Protein AF-A0A5S4YQN5-F1 (afdb_monomer_lite)

Structure (mmCIF, N/CA/C/O backbone):
data_AF-A0A5S4YQN5-F1
#
_entry.id   AF-A0A5S4YQN5-F1
#
loop_
_atom_site.group_PDB
_atom_site.id
_atom_site.type_symbol
_atom_site.label_atom_id
_atom_site.label_alt_id
_atom_site.label_comp_id
_atom_site.label_asym_id
_atom_site.label_entity_id
_atom_site.label_seq_id
_atom_site.pdbx_PDB_ins_code
_atom_site.Cartn_x
_atom_site.Cartn_y
_atom_site.Cartn_z
_atom_site.occupancy
_atom_site.B_iso_or_equiv
_atom_site.auth_seq_id
_atom_site.auth_comp_id
_atom_site.auth_asym_id
_atom_site.auth_atom_id
_atom_site.pdbx_PDB_model_num
ATOM 1 N N . MET A 1 1 ? 3.043 8.954 -11.266 1.00 88.19 1 MET A N 1
ATOM 2 C CA . MET A 1 1 ? 2.049 9.333 -10.233 1.00 88.19 1 MET A CA 1
ATOM 3 C C . MET A 1 1 ? 1.714 8.086 -9.433 1.00 88.19 1 MET A C 1
ATOM 5 O O . MET A 1 1 ? 1.576 7.043 -10.054 1.00 88.19 1 MET A O 1
ATOM 9 N N . TRP A 1 2 ? 1.618 8.172 -8.106 1.00 95.88 2 TRP A N 1
ATOM 10 C CA . TRP A 1 2 ? 1.236 7.032 -7.263 1.00 95.88 2 TRP A CA 1
ATOM 11 C C . TRP A 1 2 ? -0.272 6.762 -7.351 1.00 95.88 2 TRP A C 1
ATOM 13 O O . TRP A 1 2 ? -1.065 7.703 -7.361 1.00 95.88 2 TRP A O 1
ATOM 23 N N . ARG A 1 3 ? -0.663 5.488 -7.423 1.00 96.38 3 ARG A N 1
ATOM 24 C CA . ARG A 1 3 ? -2.054 5.013 -7.496 1.00 96.38 3 ARG A CA 1
ATOM 25 C C . ARG A 1 3 ? -2.267 3.865 -6.518 1.00 96.38 3 ARG A C 1
ATOM 27 O O . ARG A 1 3 ? -1.337 3.114 -6.247 1.00 96.38 3 ARG A O 1
ATOM 34 N N . LEU A 1 4 ? -3.486 3.713 -6.007 1.00 96.25 4 LEU A N 1
ATOM 35 C CA . LEU A 1 4 ? -3.829 2.569 -5.162 1.00 96.25 4 LEU A CA 1
ATOM 36 C C . LEU A 1 4 ? -3.746 1.275 -5.983 1.00 96.25 4 LEU A C 1
ATOM 38 O O . LEU A 1 4 ? -4.406 1.171 -7.014 1.00 96.25 4 LEU A O 1
ATOM 42 N N . ARG A 1 5 ? -2.956 0.303 -5.514 1.00 95.50 5 ARG A N 1
ATOM 43 C CA . ARG A 1 5 ? -2.837 -1.031 -6.123 1.00 95.50 5 ARG A CA 1
ATOM 44 C C . ARG A 1 5 ? -3.621 -2.073 -5.335 1.00 95.50 5 ARG A C 1
ATOM 46 O O . ARG A 1 5 ? -4.367 -2.857 -5.913 1.00 95.50 5 ARG A O 1
ATOM 53 N N . ARG A 1 6 ? -3.457 -2.092 -4.010 1.00 95.88 6 ARG A N 1
ATOM 54 C CA . ARG A 1 6 ? -4.120 -3.062 -3.128 1.00 95.88 6 ARG A CA 1
ATOM 55 C C . ARG A 1 6 ? -4.514 -2.415 -1.811 1.00 95.88 6 ARG A C 1
ATOM 57 O O . ARG A 1 6 ? -3.736 -1.655 -1.242 1.00 95.88 6 ARG A O 1
ATOM 64 N N . LEU A 1 7 ? -5.695 -2.778 -1.323 1.00 97.75 7 LEU A N 1
ATOM 65 C CA . LEU A 1 7 ? -6.136 -2.520 0.039 1.00 97.75 7 LEU A CA 1
ATOM 66 C C . LEU A 1 7 ? -6.857 -3.764 0.555 1.00 97.75 7 LEU A C 1
ATOM 68 O O . LEU A 1 7 ? -7.973 -4.047 0.127 1.00 97.75 7 LEU A O 1
ATOM 72 N N . VAL A 1 8 ? -6.195 -4.524 1.419 1.00 98.12 8 VAL A N 1
ATOM 73 C CA . VAL A 1 8 ? -6.664 -5.834 1.894 1.00 98.12 8 VAL A CA 1
ATOM 74 C C . VAL A 1 8 ? -6.592 -5.868 3.412 1.00 98.12 8 VAL A C 1
ATOM 76 O O . VAL A 1 8 ? -5.702 -5.259 3.996 1.00 98.12 8 VAL A O 1
ATOM 79 N N . TYR A 1 9 ? -7.542 -6.558 4.034 1.00 98.25 9 TYR A N 1
ATOM 80 C CA . TYR A 1 9 ? -7.519 -6.855 5.459 1.00 98.25 9 TYR A CA 1
ATOM 81 C C . TYR A 1 9 ? -7.075 -8.304 5.651 1.00 98.25 9 TYR A C 1
ATOM 83 O O . TYR A 1 9 ? -7.697 -9.204 5.087 1.00 98.25 9 TYR A O 1
ATOM 91 N N . ASP A 1 10 ? -5.996 -8.512 6.396 1.00 96.69 10 ASP A N 1
ATOM 92 C CA . ASP A 1 10 ? -5.412 -9.826 6.660 1.00 96.69 10 ASP A CA 1
ATOM 93 C C . ASP A 1 10 ? -4.771 -9.846 8.053 1.00 96.69 10 ASP A C 1
ATOM 95 O O . ASP A 1 10 ? -4.151 -8.872 8.474 1.00 96.69 10 ASP A O 1
ATOM 99 N N . GLY A 1 11 ? -4.952 -10.943 8.790 1.00 95.19 11 GLY A N 1
ATOM 100 C CA . GLY A 1 11 ? -4.307 -11.142 10.093 1.00 95.19 11 GLY A CA 1
ATOM 101 C C . GLY A 1 11 ? -4.606 -10.089 11.170 1.00 95.19 11 GLY A C 1
ATOM 102 O O . GLY A 1 11 ? -3.815 -9.944 12.094 1.00 95.19 11 GLY A O 1
ATOM 103 N N . GLY A 1 12 ? -5.718 -9.353 11.075 1.00 97.50 12 GLY A N 1
ATOM 104 C CA . GLY A 1 12 ? -6.056 -8.278 12.019 1.00 97.50 12 GLY A CA 1
ATOM 105 C C . GLY A 1 12 ? -5.669 -6.874 11.545 1.00 97.50 12 GLY A C 1
ATOM 106 O O . GLY A 1 12 ? -6.093 -5.889 12.149 1.00 97.50 12 GLY A O 1
ATOM 107 N N . GLU A 1 13 ? -4.948 -6.759 10.430 1.00 98.19 13 GLU A N 1
ATOM 108 C CA . GLU A 1 13 ? -4.416 -5.495 9.928 1.00 98.19 13 GLU A CA 1
ATOM 109 C C . GLU A 1 13 ? -4.869 -5.187 8.500 1.00 98.19 13 GLU A C 1
ATOM 111 O O . GLU A 1 13 ? -5.134 -6.066 7.682 1.00 98.19 13 GLU A O 1
ATOM 116 N N . TRP A 1 14 ? -4.918 -3.898 8.168 1.00 98.62 14 TRP A N 1
ATOM 117 C CA . TRP A 1 14 ? -5.026 -3.444 6.788 1.00 98.62 14 TRP A CA 1
ATOM 118 C C . TRP A 1 14 ? -3.641 -3.332 6.170 1.00 98.62 14 TRP A C 1
ATOM 120 O O . TRP A 1 14 ? -2.811 -2.579 6.668 1.00 98.62 14 TRP A O 1
ATOM 130 N N . LEU A 1 15 ? -3.433 -3.993 5.035 1.00 98.31 15 LEU A N 1
ATOM 131 C CA . LEU A 1 15 ? -2.326 -3.755 4.116 1.00 98.31 15 LEU A CA 1
ATOM 132 C C . LEU A 1 15 ? -2.794 -2.825 2.993 1.00 98.31 15 LEU A C 1
ATOM 134 O O . LEU A 1 15 ? -3.694 -3.168 2.223 1.00 98.31 15 LEU A O 1
ATOM 138 N N . CYS A 1 16 ? -2.146 -1.671 2.863 1.00 98.44 16 CYS A N 1
ATOM 139 C CA . CYS A 1 16 ? -2.305 -0.754 1.741 1.00 98.44 16 CYS A CA 1
ATOM 140 C C . CYS A 1 16 ? -1.016 -0.716 0.914 1.00 98.44 16 CYS A C 1
ATOM 142 O O . CYS A 1 16 ? 0.066 -0.561 1.474 1.00 98.44 16 CYS A O 1
ATOM 144 N N . SER A 1 17 ? -1.134 -0.814 -0.412 1.00 97.81 17 SER A N 1
ATOM 145 C CA . SER A 1 17 ? -0.014 -0.628 -1.341 1.00 97.81 17 SER A CA 1
ATOM 146 C C . SER A 1 17 ? -0.351 0.407 -2.411 1.00 97.81 17 SER A C 1
ATOM 148 O O . SER A 1 17 ? -1.425 0.374 -3.028 1.00 97.81 17 SER A O 1
ATOM 150 N N . LEU A 1 18 ? 0.584 1.325 -2.637 1.00 97.75 18 LEU A N 1
ATOM 151 C CA . LEU A 1 18 ? 0.553 2.292 -3.727 1.00 97.75 18 LEU A CA 1
ATOM 152 C C . LEU A 1 18 ? 1.595 1.910 -4.772 1.00 97.75 18 LEU A C 1
ATOM 154 O O . LEU A 1 18 ? 2.694 1.500 -4.427 1.00 97.75 18 LEU A O 1
ATOM 158 N N . SER A 1 19 ? 1.270 2.094 -6.044 1.00 96.75 19 SER A N 1
ATOM 159 C CA . SER A 1 19 ? 2.125 1.745 -7.177 1.00 96.75 19 SER A CA 1
ATOM 160 C C . SER A 1 19 ? 2.265 2.911 -8.151 1.00 96.75 19 SER A C 1
ATOM 162 O O . SER A 1 19 ? 1.346 3.723 -8.304 1.00 96.75 19 SER A O 1
ATOM 164 N N . ARG A 1 20 ? 3.412 2.993 -8.832 1.00 94.50 20 ARG A N 1
ATOM 165 C CA . ARG A 1 20 ? 3.605 3.885 -9.991 1.00 94.50 20 ARG A CA 1
ATOM 166 C C . ARG A 1 20 ? 3.127 3.240 -11.296 1.00 94.50 20 ARG A C 1
ATOM 168 O O . ARG A 1 20 ? 2.756 3.968 -12.217 1.00 94.50 20 ARG A O 1
ATOM 175 N N . HIS A 1 21 ? 3.097 1.909 -11.343 1.00 93.88 21 HIS A N 1
ATOM 176 C CA . HIS A 1 21 ? 2.779 1.090 -12.509 1.00 93.88 21 HIS A CA 1
ATOM 177 C C . HIS A 1 21 ? 1.842 -0.066 -12.101 1.00 93.88 21 HIS A C 1
ATOM 179 O O . HIS A 1 21 ? 2.239 -1.226 -12.108 1.00 93.88 21 HIS A O 1
ATOM 185 N N . PRO A 1 22 ? 0.581 0.207 -11.719 1.00 89.62 22 PRO A N 1
ATOM 186 C CA . PRO A 1 22 ? -0.309 -0.833 -11.190 1.00 89.62 22 PRO A CA 1
ATOM 187 C C . PRO A 1 22 ? -0.607 -1.952 -12.201 1.00 89.62 22 PRO A C 1
ATOM 189 O O . PRO A 1 22 ? -0.953 -3.060 -11.800 1.00 89.62 22 PRO A O 1
ATOM 192 N N . ASP A 1 23 ? -0.438 -1.667 -13.493 1.00 89.81 23 ASP A N 1
ATOM 193 C CA . ASP A 1 23 ? -0.699 -2.595 -14.592 1.00 89.81 23 ASP A CA 1
ATOM 194 C C . ASP A 1 23 ? 0.455 -3.585 -14.836 1.00 89.81 23 ASP A C 1
ATOM 196 O O . ASP A 1 23 ? 0.279 -4.545 -15.585 1.00 89.81 23 ASP A O 1
ATOM 200 N N . VAL A 1 24 ? 1.630 -3.382 -14.217 1.00 91.06 24 VAL A N 1
ATOM 201 C CA . VAL A 1 24 ? 2.743 -4.337 -14.333 1.00 91.06 24 VAL A CA 1
ATOM 202 C C . VAL A 1 24 ? 2.664 -5.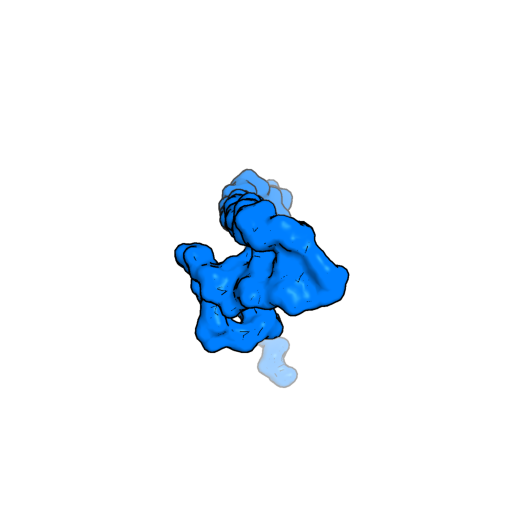423 -13.252 1.00 91.06 24 VAL A C 1
ATOM 204 O O . VAL A 1 24 ? 2.119 -5.184 -12.159 1.00 91.06 24 VAL A O 1
ATOM 207 N N . PRO A 1 25 ? 3.200 -6.628 -13.531 1.00 91.69 25 PRO A N 1
ATOM 208 C CA . PRO A 1 25 ? 3.361 -7.667 -12.521 1.00 91.69 25 PRO A CA 1
ATOM 209 C C . PRO A 1 25 ? 4.140 -7.162 -11.301 1.00 91.69 25 PRO A C 1
ATOM 211 O O . PRO A 1 25 ? 4.969 -6.259 -11.411 1.00 91.69 25 PRO A O 1
ATOM 214 N N . ILE A 1 26 ? 3.849 -7.728 -10.127 1.00 86.50 26 ILE A N 1
ATOM 215 C CA . ILE A 1 26 ? 4.394 -7.245 -8.846 1.00 86.50 26 ILE A CA 1
ATOM 216 C C . ILE A 1 26 ? 5.924 -7.353 -8.801 1.00 86.50 26 ILE A C 1
ATOM 218 O O . ILE A 1 26 ? 6.564 -6.553 -8.135 1.00 86.50 26 ILE A O 1
ATOM 222 N N . GLU A 1 27 ? 6.509 -8.294 -9.546 1.00 90.62 27 GLU A N 1
ATOM 223 C CA . GLU A 1 27 ? 7.957 -8.507 -9.620 1.00 90.62 27 GLU A CA 1
ATOM 224 C C . GLU A 1 27 ? 8.690 -7.344 -10.308 1.00 90.62 27 GLU A C 1
ATOM 226 O O . GLU A 1 27 ? 9.895 -7.186 -10.131 1.00 90.62 27 GLU A O 1
ATOM 231 N N . PHE A 1 28 ? 7.966 -6.532 -11.085 1.00 89.44 28 PHE A N 1
ATOM 232 C CA . PHE A 1 28 ? 8.489 -5.367 -11.805 1.00 89.44 28 PHE A CA 1
ATOM 233 C C . PHE A 1 28 ? 7.981 -4.039 -11.236 1.00 89.44 28 PHE A C 1
ATOM 235 O O . PHE A 1 28 ? 8.250 -2.980 -11.804 1.00 89.44 28 PHE A O 1
ATOM 242 N N . ASP A 1 29 ? 7.215 -4.086 -10.149 1.00 90.50 29 ASP A N 1
ATOM 243 C CA . ASP A 1 29 ? 6.697 -2.909 -9.473 1.00 90.50 29 ASP A CA 1
ATOM 244 C C . ASP A 1 29 ? 7.486 -2.663 -8.186 1.00 90.50 29 ASP A C 1
ATOM 246 O O . ASP A 1 29 ? 7.863 -3.591 -7.477 1.00 90.50 29 ASP A O 1
ATOM 250 N N . GLU A 1 30 ? 7.683 -1.392 -7.852 1.00 92.44 30 GLU A N 1
ATOM 251 C CA . GLU A 1 30 ? 8.247 -0.973 -6.568 1.00 92.44 30 GLU A CA 1
ATOM 252 C C . GLU A 1 30 ? 7.131 -0.306 -5.754 1.00 92.44 30 GLU A C 1
ATOM 254 O O . GLU A 1 30 ? 7.010 0.929 -5.760 1.00 92.44 30 GLU A O 1
ATOM 259 N N . PRO A 1 31 ? 6.246 -1.096 -5.115 1.00 95.56 31 PRO A N 1
ATOM 260 C CA . PRO A 1 31 ? 5.130 -0.544 -4.376 1.00 95.56 31 PRO A CA 1
ATOM 261 C C . PRO A 1 31 ? 5.590 0.093 -3.061 1.00 95.56 31 PRO A C 1
ATOM 263 O O . PRO A 1 31 ?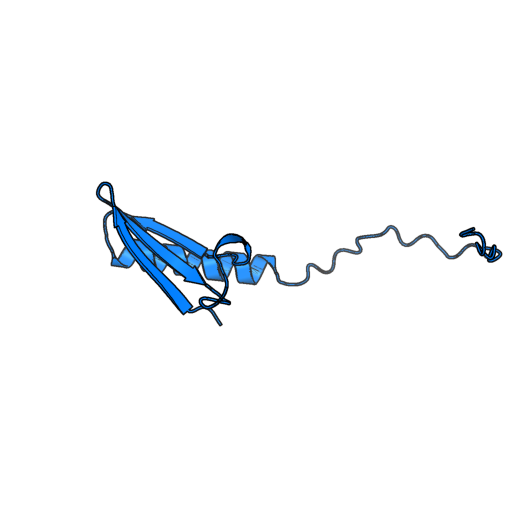 6.490 -0.391 -2.380 1.00 95.56 31 PRO A O 1
ATOM 266 N N . ALA A 1 32 ? 4.905 1.162 -2.670 1.00 97.50 32 ALA A N 1
ATOM 267 C CA . ALA A 1 32 ? 4.987 1.719 -1.329 1.00 97.50 32 ALA A CA 1
ATOM 268 C C . ALA A 1 32 ? 3.924 1.064 -0.443 1.00 97.50 32 ALA A C 1
ATOM 270 O O . ALA A 1 32 ? 2.734 1.141 -0.762 1.00 97.50 32 ALA A O 1
ATOM 271 N N . GLU A 1 33 ? 4.330 0.448 0.665 1.00 97.50 33 GLU A N 1
ATOM 272 C CA . GLU A 1 33 ? 3.429 -0.314 1.533 1.00 97.50 33 GLU A CA 1
ATOM 273 C C . GLU A 1 33 ? 3.209 0.348 2.897 1.00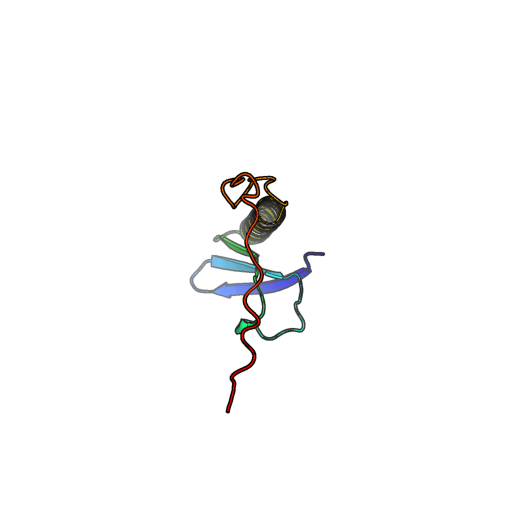 97.50 33 GLU A C 1
ATOM 275 O O . GLU A 1 33 ? 4.079 1.021 3.444 1.00 97.50 33 GLU A O 1
ATOM 280 N N . GLY A 1 34 ? 2.020 0.139 3.460 1.00 98.12 34 GLY A N 1
ATOM 281 C CA . GLY A 1 34 ? 1.674 0.513 4.826 1.00 98.12 34 GLY A CA 1
ATOM 282 C C . GLY A 1 34 ? 0.756 -0.530 5.452 1.00 98.12 34 GLY A C 1
ATOM 283 O O . GLY A 1 34 ? -0.186 -0.991 4.803 1.00 98.12 34 GLY A O 1
ATOM 284 N N . ARG A 1 35 ? 1.029 -0.899 6.708 1.00 98.31 35 ARG A N 1
ATOM 285 C CA . ARG A 1 35 ? 0.242 -1.869 7.484 1.00 98.31 35 ARG A CA 1
ATOM 286 C C . ARG A 1 35 ? -0.202 -1.269 8.808 1.00 98.31 35 ARG A C 1
ATOM 288 O O . ARG A 1 35 ? 0.604 -0.612 9.461 1.00 98.31 35 ARG A O 1
ATOM 295 N N . HIS A 1 36 ? -1.478 -1.435 9.151 1.00 98.56 36 HIS A N 1
ATOM 296 C CA . HIS A 1 36 ? -2.020 -1.005 10.440 1.00 98.56 36 HIS A CA 1
ATOM 297 C C . HIS A 1 36 ? -3.424 -1.579 10.687 1.00 98.56 36 HIS A C 1
ATOM 299 O O . HIS A 1 36 ? -4.223 -1.674 9.755 1.00 98.56 36 HIS A O 1
ATOM 305 N N . GLU A 1 37 ? -3.786 -1.846 11.943 1.00 98.31 37 GLU A N 1
ATOM 306 C CA . GLU A 1 37 ? -5.139 -2.276 12.360 1.00 98.31 37 GLU A CA 1
ATOM 307 C C . GLU A 1 37 ? -6.252 -1.314 11.893 1.00 98.31 37 GLU A C 1
ATOM 309 O O . GLU A 1 37 ? -7.345 -1.714 11.493 1.00 98.31 37 GLU A O 1
ATOM 314 N N . THR A 1 38 ? -5.952 -0.015 11.879 1.00 98.44 38 THR A N 1
ATOM 315 C CA . THR A 1 38 ? -6.831 1.042 11.349 1.00 98.44 38 THR A CA 1
ATOM 316 C C . THR A 1 38 ? -6.582 1.310 9.864 1.00 98.44 38 THR A C 1
ATOM 318 O O . THR A 1 38 ? -5.521 1.807 9.482 1.00 98.44 38 THR A O 1
ATOM 321 N N . ARG A 1 39 ? -7.620 1.137 9.034 1.00 98.19 39 ARG A N 1
ATOM 322 C CA . ARG A 1 39 ? -7.591 1.361 7.573 1.00 98.19 39 ARG A CA 1
ATOM 323 C C . ARG A 1 39 ? -7.004 2.711 7.149 1.00 98.19 39 ARG A C 1
ATOM 325 O O . ARG A 1 39 ? -6.185 2.770 6.237 1.00 98.19 39 ARG A O 1
ATOM 332 N N . ALA A 1 40 ? -7.434 3.800 7.788 1.00 98.50 40 ALA A N 1
ATOM 3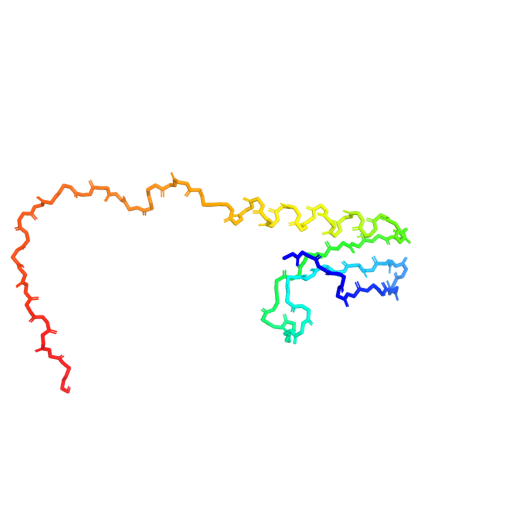33 C CA . ALA A 1 40 ? -6.972 5.146 7.443 1.00 98.50 40 ALA A CA 1
ATOM 334 C C . ALA A 1 40 ? -5.463 5.314 7.684 1.00 98.50 40 ALA A C 1
ATOM 336 O O . ALA A 1 40 ? -4.773 5.931 6.877 1.00 98.50 40 ALA A O 1
ATOM 337 N N . VAL A 1 41 ? -4.945 4.713 8.757 1.00 98.62 41 VAL A N 1
ATOM 338 C CA . VAL A 1 41 ? -3.520 4.770 9.095 1.00 98.62 41 VAL A CA 1
ATOM 339 C C . VAL A 1 41 ? -2.704 3.954 8.095 1.00 98.62 41 VAL A C 1
ATOM 341 O O . VAL A 1 41 ? -1.710 4.466 7.598 1.00 98.62 41 VAL A O 1
ATOM 344 N N . ALA A 1 42 ? -3.156 2.759 7.700 1.00 98.69 42 ALA A N 1
ATOM 345 C CA . ALA A 1 42 ? -2.486 1.968 6.662 1.00 98.69 42 ALA A CA 1
ATOM 346 C C . ALA A 1 42 ? -2.351 2.741 5.332 1.00 98.69 42 ALA A C 1
ATOM 348 O O . ALA A 1 42 ? -1.287 2.736 4.710 1.00 98.69 42 ALA A O 1
ATOM 349 N N . ILE A 1 43 ? -3.397 3.476 4.928 1.00 98.56 43 ILE A N 1
ATOM 350 C CA . ILE A 1 43 ? -3.358 4.348 3.742 1.00 98.56 43 ILE A CA 1
ATOM 351 C C . ILE A 1 43 ? -2.327 5.469 3.924 1.00 98.56 43 ILE A C 1
ATOM 353 O O . ILE A 1 43 ? -1.489 5.680 3.046 1.00 98.56 43 ILE A O 1
ATOM 357 N N . LEU A 1 44 ? -2.353 6.173 5.058 1.00 98.69 44 LEU A N 1
ATOM 358 C CA . LEU A 1 44 ? -1.413 7.263 5.330 1.00 98.69 44 LEU A CA 1
ATOM 359 C C . LEU A 1 44 ? 0.040 6.775 5.384 1.00 98.69 44 LEU A C 1
ATOM 361 O O . LEU A 1 44 ? 0.910 7.435 4.820 1.00 98.69 44 LEU A O 1
ATOM 365 N N . LEU A 1 45 ? 0.298 5.610 5.981 1.00 98.69 45 LEU A N 1
ATOM 366 C CA . LEU A 1 45 ? 1.620 4.982 6.010 1.00 98.69 45 LEU A CA 1
ATOM 367 C C . LEU A 1 45 ? 2.122 4.674 4.595 1.00 98.69 45 LEU A C 1
ATOM 369 O O . LEU A 1 45 ? 3.231 5.075 4.251 1.00 98.69 45 LEU A O 1
ATOM 373 N N . SER A 1 46 ? 1.282 4.080 3.740 1.00 98.38 46 SER A N 1
ATOM 374 C CA . SER A 1 46 ? 1.657 3.820 2.341 1.00 98.38 46 SER A CA 1
ATOM 375 C C . SER A 1 46 ? 1.958 5.110 1.560 1.00 98.38 46 SER A C 1
ATOM 377 O O . SER A 1 46 ? 2.855 5.143 0.718 1.00 98.38 46 SER A O 1
ATOM 379 N N . LEU A 1 47 ? 1.265 6.214 1.872 1.00 98.19 47 LEU A N 1
ATOM 380 C CA . LEU A 1 47 ? 1.521 7.521 1.265 1.00 98.19 47 LEU A CA 1
ATOM 381 C C . LEU A 1 47 ? 2.828 8.154 1.765 1.00 98.19 47 LEU A C 1
ATOM 383 O O . LEU A 1 47 ? 3.537 8.791 0.985 1.00 98.19 47 LEU A O 1
ATOM 387 N N . VAL A 1 48 ? 3.146 8.008 3.053 1.00 98.25 48 VAL A N 1
ATOM 388 C CA . VAL A 1 48 ? 4.430 8.447 3.617 1.00 98.25 48 VAL A CA 1
ATOM 389 C C . VAL A 1 48 ? 5.575 7.681 2.959 1.00 98.25 48 VAL A C 1
ATOM 391 O O . VAL A 1 48 ? 6.533 8.306 2.504 1.00 98.25 48 VAL A O 1
ATOM 394 N N . GLU A 1 49 ? 5.439 6.364 2.813 1.00 98.19 49 GLU A N 1
ATOM 395 C CA . GLU A 1 49 ? 6.440 5.537 2.141 1.00 98.19 49 GLU A CA 1
ATOM 396 C C . GLU A 1 49 ? 6.610 5.932 0.666 1.00 98.19 49 GLU A C 1
ATOM 398 O O . GLU A 1 49 ? 7.728 6.128 0.192 1.00 98.19 49 GLU A O 1
ATOM 403 N N . ALA A 1 50 ? 5.513 6.204 -0.045 1.00 96.88 50 ALA A N 1
ATOM 404 C CA . ALA A 1 50 ? 5.550 6.695 -1.423 1.00 96.88 50 ALA A CA 1
ATOM 405 C C . ALA A 1 50 ? 6.309 8.029 -1.565 1.00 96.88 50 ALA A C 1
ATOM 407 O O . ALA A 1 50 ? 7.043 8.242 -2.536 1.00 96.88 50 ALA A O 1
ATOM 408 N N . LYS A 1 51 ? 6.157 8.941 -0.593 1.00 95.81 51 LYS A N 1
ATOM 409 C CA . LYS A 1 51 ? 6.916 10.202 -0.545 1.00 95.81 51 LYS A CA 1
ATOM 410 C C . LYS A 1 51 ? 8.395 9.963 -0.249 1.00 95.81 51 LYS A C 1
ATOM 412 O O . LYS A 1 51 ? 9.237 10.633 -0.844 1.00 95.81 51 LYS A O 1
ATOM 417 N N . ARG A 1 52 ? 8.715 9.006 0.627 1.00 95.19 52 ARG A N 1
ATOM 418 C CA . ARG A 1 52 ? 10.097 8.618 0.942 1.00 95.19 52 ARG A CA 1
ATOM 419 C C . ARG A 1 52 ? 10.808 8.060 -0.287 1.00 95.19 52 ARG A C 1
ATOM 421 O O . ARG A 1 52 ? 11.907 8.507 -0.597 1.00 95.19 52 ARG A O 1
ATOM 428 N N . LEU A 1 53 ? 10.162 7.153 -1.020 1.00 93.81 53 LEU A N 1
ATOM 429 C CA . LEU A 1 53 ? 10.700 6.591 -2.261 1.00 93.81 53 LEU A CA 1
ATOM 430 C C . LEU A 1 53 ? 10.907 7.674 -3.327 1.00 93.81 53 LEU A C 1
ATOM 432 O O . LEU A 1 53 ? 11.946 7.707 -3.987 1.00 93.81 53 LEU A O 1
ATOM 436 N N . LEU A 1 54 ? 9.968 8.618 -3.448 1.00 91.62 54 LEU A N 1
ATOM 437 C CA . LEU A 1 54 ? 10.123 9.758 -4.352 1.00 91.62 54 LEU A CA 1
ATOM 438 C C . LEU A 1 54 ? 11.348 10.615 -3.990 1.00 91.62 54 LEU A C 1
ATOM 440 O O . LEU A 1 54 ? 12.106 10.990 -4.880 1.00 91.62 54 LEU A O 1
ATOM 444 N N . ALA A 1 55 ? 11.561 10.891 -2.701 1.00 89.69 55 ALA A N 1
ATOM 445 C CA . ALA A 1 55 ? 12.719 11.647 -2.227 1.00 89.69 55 ALA A CA 1
ATOM 446 C C . ALA A 1 55 ? 14.041 10.888 -2.433 1.00 89.69 55 ALA A C 1
ATOM 448 O O . ALA A 1 55 ? 15.030 11.494 -2.830 1.00 89.69 55 ALA A O 1
ATOM 449 N N . ALA A 1 56 ? 14.053 9.569 -2.224 1.00 86.50 56 ALA A N 1
ATOM 450 C CA . ALA A 1 56 ? 15.229 8.727 -2.452 1.00 86.50 56 ALA A CA 1
ATOM 451 C C . ALA A 1 56 ? 15.627 8.635 -3.936 1.00 86.50 56 ALA A C 1
ATOM 453 O O . ALA A 1 56 ? 16.797 8.440 -4.246 1.00 86.50 56 ALA A O 1
ATOM 454 N N . THR A 1 57 ? 14.668 8.800 -4.852 1.00 79.1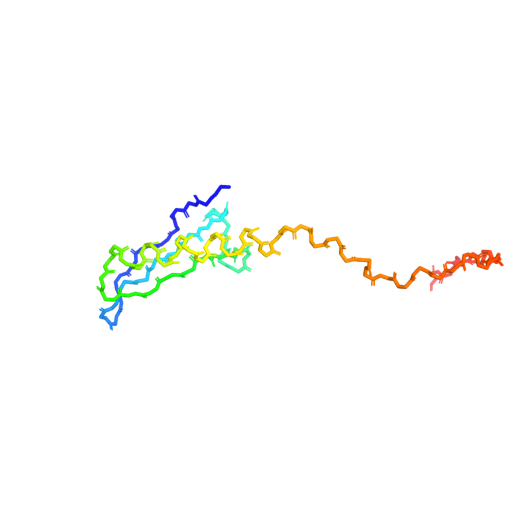2 57 THR A N 1
ATOM 455 C CA . THR A 1 57 ? 14.933 8.798 -6.301 1.00 79.12 57 THR A CA 1
ATOM 456 C C . THR A 1 57 ? 15.438 10.158 -6.803 1.00 79.12 57 THR A C 1
ATOM 458 O O . THR A 1 57 ? 15.850 10.275 -7.957 1.00 79.12 57 THR A O 1
ATOM 461 N N . ALA A 1 58 ? 15.404 11.212 -5.975 1.00 74.44 58 ALA A N 1
ATOM 462 C CA . ALA A 1 58 ? 15.967 12.498 -6.365 1.00 74.44 58 ALA A CA 1
ATOM 463 C C . ALA A 1 58 ? 17.474 12.326 -6.624 1.00 74.44 58 ALA A C 1
ATOM 465 O O . ALA A 1 58 ? 18.156 11.711 -5.800 1.00 74.44 58 ALA A O 1
ATOM 466 N N . PRO A 1 59 ? 18.012 12.842 -7.746 1.00 64.88 59 PRO A N 1
ATOM 467 C CA . PRO A 1 59 ? 19.422 12.689 -8.057 1.00 64.88 59 PRO A CA 1
ATOM 468 C C . PRO A 1 59 ? 20.240 13.366 -6.961 1.00 64.88 59 PRO A C 1
ATOM 470 O O . PRO A 1 59 ? 20.320 14.593 -6.877 1.00 64.88 59 PRO A O 1
ATOM 473 N N . VAL A 1 60 ? 20.853 12.557 -6.102 1.00 59.97 60 VAL A N 1
ATOM 474 C CA . VAL A 1 60 ? 21.914 13.030 -5.228 1.00 59.97 60 VAL A CA 1
ATOM 475 C C . VAL A 1 60 ? 23.063 13.367 -6.166 1.00 59.97 60 VAL A C 1
ATOM 477 O O . VAL A 1 60 ? 23.621 12.483 -6.812 1.00 59.97 60 VAL A O 1
ATOM 480 N N . SER A 1 61 ? 23.390 14.654 -6.286 1.00 61.97 61 SER A N 1
ATOM 481 C CA . SER A 1 61 ? 24.568 15.131 -7.013 1.00 61.97 61 SER A CA 1
ATOM 482 C C . SER A 1 61 ? 25.837 14.745 -6.246 1.00 61.97 61 SER A C 1
ATOM 484 O O . SER A 1 61 ? 26.581 15.600 -5.771 1.00 61.97 61 SER A O 1
ATOM 486 N N . VAL A 1 62 ? 26.070 13.448 -6.068 1.00 62.50 62 VAL A N 1
ATOM 487 C CA . VAL A 1 62 ? 27.349 12.910 -5.624 1.00 62.50 62 VAL A CA 1
ATOM 488 C C . VAL A 1 62 ? 28.183 12.642 -6.870 1.00 62.50 62 VAL A C 1
ATOM 490 O O . VAL A 1 62 ? 27.744 11.891 -7.744 1.00 62.50 62 VAL A O 1
ATOM 493 N N . PRO A 1 63 ? 29.388 13.224 -6.989 1.00 59.94 63 PRO A N 1
ATOM 494 C CA . PRO A 1 63 ? 30.334 12.772 -7.991 1.00 59.94 63 PRO A CA 1
ATOM 495 C C . PRO A 1 63 ? 30.720 11.334 -7.628 1.00 59.94 63 PRO A C 1
ATOM 497 O O . PRO A 1 63 ? 31.547 11.094 -6.756 1.00 59.94 63 PRO A O 1
ATOM 500 N N . SER A 1 64 ? 30.065 10.366 -8.274 1.00 61.53 64 SER A N 1
ATOM 501 C CA . SER A 1 64 ? 30.243 8.927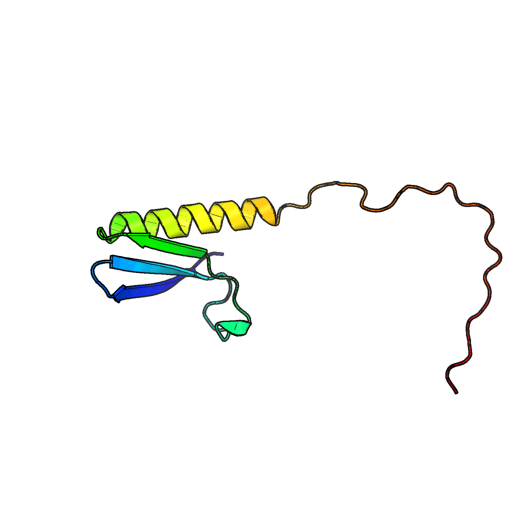 -8.030 1.00 61.53 64 SER A CA 1
ATOM 502 C C . SER A 1 64 ? 31.615 8.405 -8.473 1.00 61.53 64 SER A C 1
ATOM 504 O O . SER A 1 64 ? 31.926 7.235 -8.261 1.00 61.53 64 SER A O 1
ATOM 506 N N . VAL A 1 65 ? 32.432 9.242 -9.110 1.00 63.47 65 VAL A N 1
ATOM 507 C CA . VAL A 1 65 ? 33.737 8.863 -9.645 1.00 63.47 65 VAL A CA 1
ATOM 508 C C . VAL A 1 65 ? 34.756 9.913 -9.206 1.00 63.47 65 VAL A C 1
ATOM 510 O O . VAL A 1 65 ? 34.512 11.108 -9.429 1.00 63.47 65 VAL A O 1
ATOM 513 N N . PRO A 1 66 ? 35.897 9.507 -8.610 1.00 66.94 66 PRO A N 1
ATOM 514 C CA . PRO A 1 66 ? 37.029 10.400 -8.421 1.00 66.94 66 PRO A CA 1
ATOM 515 C C . PRO A 1 66 ? 37.343 11.077 -9.753 1.00 66.94 66 PRO A C 1
ATOM 517 O O . PRO A 1 66 ? 37.552 10.401 -10.759 1.00 66.94 66 PRO A O 1
ATOM 520 N N . GLN A 1 67 ? 37.348 12.407 -9.778 1.00 64.12 67 GLN A N 1
ATOM 521 C CA . GLN A 1 67 ? 37.739 13.163 -10.964 1.00 64.12 67 GLN A CA 1
ATOM 522 C C . GLN A 1 67 ? 39.254 13.005 -11.144 1.00 64.12 67 GLN A C 1
ATOM 524 O O . GLN A 1 67 ? 40.049 13.814 -10.663 1.00 64.12 67 GLN A O 1
ATOM 529 N N . VAL A 1 68 ? 39.663 11.905 -11.775 1.00 65.50 68 VAL A N 1
ATOM 530 C CA . VAL A 1 68 ? 41.046 11.687 -12.188 1.00 65.50 68 VAL A CA 1
ATOM 531 C C . VAL A 1 68 ? 41.337 12.719 -13.271 1.00 65.50 68 VAL A C 1
ATOM 533 O O . VAL A 1 68 ? 40.622 12.798 -14.270 1.00 65.50 68 VAL A O 1
ATOM 536 N N . ARG A 1 69 ? 42.360 13.555 -13.059 1.00 66.94 69 ARG A N 1
ATOM 537 C CA . ARG A 1 69 ? 42.826 14.489 -14.091 1.00 66.94 69 ARG A CA 1
ATOM 538 C C . ARG A 1 69 ? 43.133 13.681 -15.356 1.00 66.94 69 ARG A C 1
ATOM 540 O O . ARG A 1 69 ? 43.805 12.658 -15.222 1.00 66.94 69 ARG A O 1
ATOM 547 N N . PRO A 1 70 ? 42.687 14.107 -16.550 1.00 58.28 70 PRO A N 1
ATOM 548 C CA . PRO A 1 70 ? 43.007 13.399 -17.778 1.00 58.28 70 PRO A CA 1
ATOM 549 C C . PRO A 1 70 ? 44.525 13.431 -17.975 1.00 58.28 70 PRO A C 1
ATOM 551 O O . PRO A 1 70 ? 45.103 14.441 -18.370 1.00 58.28 70 PRO A O 1
ATOM 554 N N . VAL A 1 71 ? 45.182 12.323 -17.644 1.00 66.69 71 VAL A N 1
ATOM 555 C CA . VAL A 1 71 ? 46.471 11.975 -18.234 1.00 66.69 71 VAL A CA 1
ATOM 556 C C . VAL A 1 71 ? 46.171 11.641 -19.688 1.00 66.69 71 VAL A C 1
ATOM 558 O O . VAL A 1 71 ? 45.160 10.997 -19.961 1.00 66.69 71 VAL A O 1
ATOM 561 N N . ALA A 1 72 ? 47.006 12.119 -20.611 1.00 65.69 72 ALA A N 1
ATOM 562 C CA . ALA A 1 72 ? 46.909 11.790 -22.027 1.00 65.69 72 ALA A CA 1
ATOM 563 C C . ALA A 1 72 ? 46.987 10.263 -22.191 1.00 65.69 72 ALA A C 1
ATOM 565 O O . ALA A 1 72 ? 48.069 9.682 -22.194 1.00 65.69 72 ALA A O 1
ATOM 566 N N . ALA A 1 73 ? 45.826 9.616 -22.216 1.00 62.03 73 ALA A N 1
ATOM 567 C CA . ALA A 1 73 ? 45.697 8.189 -22.410 1.00 62.03 73 ALA A CA 1
ATOM 568 C C . ALA A 1 73 ? 45.703 7.943 -23.914 1.00 62.03 73 ALA A C 1
ATOM 570 O O . ALA A 1 73 ? 44.820 8.416 -24.629 1.00 62.03 73 ALA A O 1
ATOM 571 N N . ASP A 1 74 ? 46.731 7.239 -24.372 1.00 67.19 74 ASP A N 1
ATOM 572 C CA . ASP A 1 74 ? 46.810 6.736 -25.734 1.00 67.19 74 ASP A CA 1
ATOM 573 C C . ASP A 1 74 ? 45.670 5.716 -25.936 1.00 67.19 74 ASP A C 1
ATOM 575 O O . ASP A 1 74 ? 45.569 4.757 -25.159 1.00 67.19 74 ASP A O 1
ATOM 579 N N . PRO A 1 75 ? 44.738 5.936 -26.880 1.00 64.62 75 PRO A N 1
ATOM 580 C CA . PRO A 1 75 ? 43.607 5.042 -27.065 1.00 64.62 75 PRO A CA 1
ATOM 581 C C . PRO A 1 75 ? 44.075 3.736 -27.715 1.00 64.62 75 PRO A C 1
ATOM 583 O O . PRO A 1 75 ? 44.373 3.685 -28.906 1.00 64.62 75 PRO A O 1
ATOM 586 N N . PHE A 1 76 ? 44.086 2.649 -26.946 1.00 61.59 76 PHE A N 1
ATOM 587 C CA . PHE A 1 76 ? 44.232 1.307 -27.506 1.00 61.59 76 PHE A CA 1
ATOM 588 C C . PHE A 1 76 ? 42.879 0.831 -28.058 1.00 61.59 76 PHE A C 1
ATOM 590 O O . PHE A 1 76 ? 41.909 0.688 -27.313 1.00 61.59 76 PHE A O 1
ATOM 597 N N . CYS A 1 77 ? 42.807 0.585 -29.371 1.00 63.34 77 CYS A N 1
ATOM 598 C CA . CYS A 1 77 ? 41.649 -0.036 -30.018 1.00 63.34 77 CYS A CA 1
ATOM 599 C C . CYS A 1 77 ? 41.526 -1.506 -29.592 1.00 63.34 77 CYS A C 1
ATOM 601 O O . CYS A 1 77 ? 42.287 -2.358 -30.048 1.00 63.34 77 CYS A O 1
ATOM 603 N N . CYS A 1 78 ? 40.541 -1.814 -28.750 1.00 67.31 78 CYS A N 1
ATOM 604 C CA . CYS A 1 78 ? 40.167 -3.186 -28.410 1.00 67.31 78 CYS A CA 1
ATOM 605 C C . CYS A 1 78 ? 39.191 -3.766 -29.447 1.00 67.31 78 CYS A C 1
ATOM 607 O O . CYS A 1 78 ? 38.061 -4.109 -29.110 1.00 67.31 78 CYS A O 1
ATOM 609 N N . ASP A 1 79 ? 39.630 -3.897 -30.699 1.00 65.38 79 ASP A N 1
ATOM 610 C CA . ASP A 1 79 ? 38.956 -4.752 -31.681 1.00 65.38 79 ASP A CA 1
ATOM 611 C C . ASP A 1 79 ? 39.551 -6.155 -31.584 1.00 65.38 79 ASP A C 1
ATOM 613 O O . ASP A 1 79 ? 40.513 -6.480 -32.272 1.00 65.38 79 ASP A O 1
ATOM 617 N N . ASN A 1 80 ? 39.013 -6.985 -30.690 1.00 61.19 80 ASN A N 1
ATOM 618 C CA . ASN A 1 80 ? 39.131 -8.439 -30.803 1.00 61.19 80 ASN A CA 1
ATOM 619 C C . ASN A 1 80 ? 38.020 -9.129 -30.005 1.00 61.19 80 ASN A C 1
ATOM 621 O O . ASN A 1 80 ? 38.230 -9.624 -28.899 1.00 61.19 80 ASN A O 1
ATOM 625 N N . PHE A 1 81 ? 36.838 -9.202 -30.614 1.00 56.25 81 PHE A N 1
ATOM 626 C CA . PHE A 1 81 ? 35.916 -10.308 -30.379 1.00 56.25 81 PHE A CA 1
ATOM 627 C C . PHE A 1 81 ? 35.939 -11.184 -31.632 1.00 56.25 81 PHE A C 1
ATOM 629 O O . PHE A 1 81 ? 35.333 -10.841 -32.647 1.00 56.25 81 PHE A O 1
ATOM 636 N N . ARG A 1 82 ? 36.691 -12.284 -31.566 1.00 49.91 82 ARG A N 1
ATOM 637 C CA . ARG A 1 82 ? 36.619 -13.392 -32.518 1.00 49.91 82 ARG A CA 1
ATOM 638 C C . ARG A 1 82 ? 36.251 -14.661 -31.773 1.00 49.91 82 ARG A C 1
ATOM 640 O O . ARG A 1 82 ? 36.795 -14.842 -30.662 1.00 49.91 82 ARG A O 1
#

Secondary structure (DSSP, 8-state):
--EEEEEEEETTEEEEEEES-TTS-GGG---EEEEESSHHHHHHHHHHHHHHHHHHTS------S-----------------

Organism: NCBI:txid2605638

pLDDT: mean 85.53, std 15.33, range [49.91, 98.69]

Sequence (82 aa):
MWRLRRLVYDGGEWLCSLSRHPDVPIEFDEPAEGRHETRAVAILLSLVEAKRLLAATAPVSVPSVPQVRPVAADPFCCDNFR

Radius of gyration: 22.16 Å; chains: 1; bounding box: 54×28×45 Å

Foldseek 3Di:
DWDWQDWDDDPLKTKTWIWPCSPDDPVPTDIQIAIGNDRVRRVVNSVVSVVVVVVVPPDPPDPPDPPDPDDPDDDDDPPDDD